Protein AF-A0A948WR20-F1 (afdb_monomer)

Foldseek 3Di:
DVVVVVVVVVVVVVVVVVVVVVVVVVVDDDDDPVLLQVQLLQAPALQNDPCSPPCSPNDDDDPVSSVNSRHHDPVRPPPVVRNVNSVVVDPDDDD

Mean predicted aligned error: 5.93 Å

Organism: NCBI:txid2838597

pLDDT: mean 91.2, std 8.77, range [54.66, 98.19]

Secondary structure (DSSP, 8-state):
-HHHHHHHHHHHHHHHHHHHHHHHHTT--S--HHHHHHHHHHHSTT--SGGGSTTTTTSPPPHHHHHHHHS--GGGTT-HHHHHHHHHT--PPP-

Sequence (95 aa):
MQKIKQPLLLALVILVQLLVLVGWVAQKQGYHVDEIYSHTLANSQYRPFIQNLEGYATRWQTGQELLDALTVNESDAFDFGSVVYNQTQDVHPPL

Structure (mmCIF, N/CA/C/O backbone):
data_AF-A0A948WR20-F1
#
_entry.id   AF-A0A948WR20-F1
#
loop_
_atom_site.group_PDB
_atom_site.id
_atom_site.type_symbol
_atom_site.label_atom_id
_atom_site.label_alt_id
_atom_site.label_comp_id
_atom_site.label_asym_id
_atom_site.label_entity_id
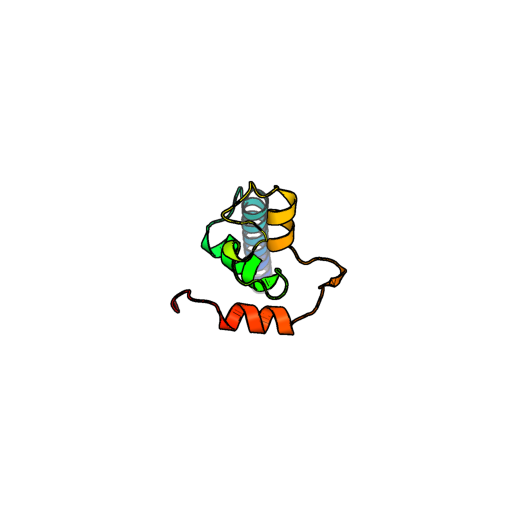_atom_site.label_seq_id
_atom_site.pdbx_PDB_ins_code
_atom_site.Cartn_x
_atom_site.Cartn_y
_atom_site.Cartn_z
_atom_site.occupancy
_atom_site.B_iso_or_equiv
_atom_site.auth_seq_id
_atom_site.auth_comp_id
_atom_site.auth_asym_id
_atom_site.auth_atom_id
_atom_site.pdbx_PDB_model_num
ATOM 1 N N . MET A 1 1 ? -34.269 -0.077 35.356 1.00 54.66 1 MET A N 1
ATOM 2 C CA . MET A 1 1 ? -33.552 1.100 34.799 1.00 54.66 1 MET A CA 1
ATOM 3 C C . MET A 1 1 ? -32.021 0.981 34.751 1.00 54.66 1 MET A C 1
ATOM 5 O O . MET A 1 1 ? -31.433 1.648 33.913 1.00 54.66 1 MET A O 1
ATOM 9 N N . GLN A 1 2 ? -31.346 0.161 35.571 1.00 61.59 2 GLN A N 1
ATOM 10 C CA . GLN A 1 2 ? -29.872 0.037 35.522 1.00 61.59 2 GLN A CA 1
ATOM 11 C C . GLN A 1 2 ? -29.331 -0.720 34.288 1.00 61.59 2 GLN A C 1
ATOM 13 O O . GLN A 1 2 ? -28.291 -0.339 33.762 1.00 61.59 2 GLN A O 1
ATOM 18 N N . LYS A 1 3 ? -30.061 -1.718 33.764 1.00 61.00 3 LYS A N 1
ATOM 19 C CA . LYS A 1 3 ? -29.609 -2.555 32.631 1.00 61.00 3 LYS A CA 1
ATOM 20 C C . LYS A 1 3 ? -29.406 -1.808 31.303 1.00 61.00 3 LYS A C 1
ATOM 22 O O . LYS A 1 3 ? -28.624 -2.268 30.493 1.00 61.00 3 LYS A O 1
ATOM 27 N N . ILE A 1 4 ? -30.076 -0.669 31.076 1.00 66.12 4 ILE A N 1
ATOM 28 C CA . ILE A 1 4 ? -29.939 0.135 29.838 1.00 66.12 4 ILE A CA 1
ATOM 29 C C . ILE A 1 4 ? -28.721 1.073 29.908 1.00 66.12 4 ILE A C 1
ATOM 31 O O . ILE A 1 4 ? -28.134 1.416 28.889 1.00 66.12 4 ILE A O 1
ATOM 35 N N . LYS A 1 5 ? -28.281 1.453 31.114 1.00 75.31 5 LYS A N 1
ATOM 36 C CA . LYS A 1 5 ? -27.133 2.356 31.298 1.00 75.31 5 LYS A CA 1
ATOM 37 C C . LYS A 1 5 ? -25.789 1.660 31.058 1.00 75.31 5 LYS A C 1
ATOM 39 O O . LYS A 1 5 ? -24.853 2.300 30.604 1.00 75.31 5 LYS A O 1
ATOM 44 N N . GLN A 1 6 ? -25.709 0.356 31.327 1.00 84.56 6 GLN A N 1
ATOM 45 C CA . GLN A 1 6 ? -24.513 -0.467 31.109 1.00 84.56 6 GLN A CA 1
ATOM 46 C C . GLN A 1 6 ? -24.104 -0.596 29.626 1.00 84.56 6 GLN A C 1
ATOM 48 O O . GLN A 1 6 ? -22.943 -0.321 29.332 1.00 84.56 6 GLN A O 1
ATOM 53 N N . PRO A 1 7 ? -24.998 -0.940 28.674 1.00 91.75 7 PRO A N 1
ATOM 54 C CA . PRO A 1 7 ? -24.638 -0.994 27.258 1.00 91.75 7 PRO A CA 1
ATOM 55 C C . PRO A 1 7 ? -24.326 0.392 26.686 1.00 91.75 7 PRO A C 1
ATOM 57 O O . PRO A 1 7 ? -23.431 0.507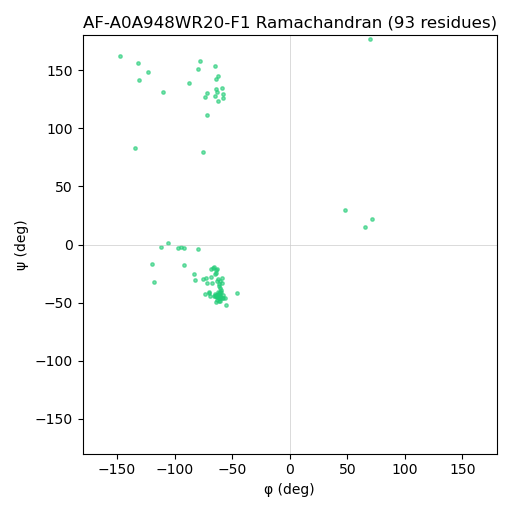 25.860 1.00 91.75 7 PRO A O 1
ATOM 60 N N . LEU A 1 8 ? -24.995 1.453 27.156 1.00 94.12 8 LEU A N 1
ATOM 61 C CA . LEU A 1 8 ? -24.668 2.830 26.764 1.00 94.12 8 LEU A CA 1
ATOM 62 C C . LEU A 1 8 ? -23.274 3.249 27.249 1.00 94.12 8 LEU A C 1
ATOM 64 O O . LEU A 1 8 ? -22.515 3.846 26.492 1.00 94.12 8 LEU A O 1
ATOM 68 N N . LEU A 1 9 ? -22.918 2.906 28.491 1.00 94.69 9 LEU A N 1
ATOM 69 C CA . LEU A 1 9 ? -21.579 3.146 29.027 1.00 94.69 9 LEU A CA 1
ATOM 70 C C . LEU A 1 9 ? -20.519 2.359 28.246 1.00 94.69 9 LEU A C 1
ATOM 72 O O . LEU A 1 9 ? -19.481 2.916 27.905 1.00 94.69 9 LEU A O 1
ATOM 76 N N . LEU A 1 10 ? -20.788 1.092 27.923 1.00 95.81 10 LEU A N 1
ATOM 77 C CA . LEU A 1 10 ? -19.892 0.279 27.103 1.00 95.81 10 LEU A CA 1
ATOM 78 C C . LEU A 1 10 ? -19.712 0.878 25.702 1.00 95.81 10 LEU A C 1
ATOM 80 O O . LEU A 1 10 ? -18.582 1.010 25.243 1.00 95.81 10 LEU A O 1
ATOM 84 N N . ALA A 1 11 ? -20.801 1.288 25.048 1.00 97.06 11 ALA A N 1
ATOM 85 C CA . ALA A 1 11 ? -20.748 1.938 23.741 1.00 97.06 11 ALA A CA 1
ATOM 86 C C . ALA A 1 11 ? -19.922 3.231 23.785 1.00 97.06 11 ALA A C 1
ATOM 88 O O . ALA A 1 11 ? -19.118 3.471 22.888 1.00 97.06 11 ALA A O 1
ATOM 89 N N . LEU A 1 12 ? -20.061 4.028 24.850 1.00 97.12 12 LEU A N 1
ATOM 90 C CA . LEU A 1 12 ? -19.249 5.226 25.056 1.00 97.12 12 LEU A CA 1
ATOM 91 C C . LEU A 1 12 ? -17.760 4.885 25.211 1.00 97.12 12 LEU A C 1
ATOM 93 O O . LEU A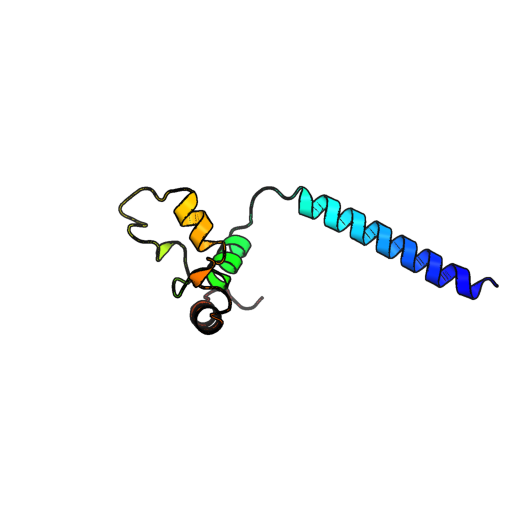 1 12 ? -16.921 5.539 24.600 1.00 97.12 12 LEU A O 1
ATOM 97 N N . VAL A 1 13 ? -17.423 3.858 25.996 1.00 97.56 13 VAL A N 1
ATOM 98 C CA . VAL A 1 13 ? -16.031 3.414 26.178 1.00 97.56 13 VAL A CA 1
ATOM 99 C C . VAL A 1 13 ? -15.431 2.935 24.856 1.00 97.56 13 VAL A C 1
ATOM 101 O O . VAL A 1 13 ? -14.319 3.337 24.520 1.00 97.56 13 VAL A O 1
ATOM 104 N N . ILE A 1 14 ? -16.170 2.137 24.080 1.00 98.19 14 ILE A N 1
ATOM 105 C CA . ILE A 1 14 ? -15.739 1.688 22.747 1.00 98.19 14 ILE A CA 1
ATOM 106 C C . ILE A 1 14 ? -15.539 2.891 21.822 1.00 98.19 14 ILE A C 1
ATOM 108 O O . ILE A 1 14 ? -14.512 2.980 21.157 1.00 98.19 14 ILE A O 1
ATOM 112 N N . LEU A 1 15 ? -16.469 3.850 21.813 1.00 98.12 15 LEU A N 1
ATOM 113 C CA . LEU A 1 15 ? -16.348 5.059 20.999 1.00 98.12 15 LEU A CA 1
ATOM 114 C C . LEU A 1 15 ? -15.080 5.848 21.349 1.00 98.12 15 LEU A C 1
ATOM 116 O O . LEU A 1 15 ? -14.340 6.240 20.452 1.00 98.12 15 LEU A O 1
ATOM 120 N N . VAL A 1 16 ? -14.797 6.043 22.639 1.00 98.19 16 VAL A N 1
ATOM 121 C CA . VAL A 1 16 ? -13.573 6.723 23.089 1.00 98.19 16 VAL A CA 1
ATOM 122 C C . VAL A 1 16 ? -12.324 5.960 22.641 1.00 98.19 16 VAL A C 1
ATOM 124 O O . VAL A 1 16 ? -11.391 6.581 22.139 1.00 98.19 16 VAL A O 1
ATOM 127 N N . GLN A 1 17 ? -12.304 4.629 22.758 1.00 97.88 17 GLN A N 1
ATOM 128 C CA . GLN A 1 17 ? -11.182 3.813 22.278 1.00 97.88 17 GLN A CA 1
ATOM 129 C C . GLN A 1 17 ? -10.972 3.964 20.767 1.00 97.88 17 GLN A C 1
ATOM 131 O O . GLN A 1 17 ? -9.843 4.178 20.333 1.00 97.88 17 GLN A O 1
ATOM 136 N N . LEU A 1 18 ? -12.045 3.927 19.970 1.00 98.12 18 LEU A N 1
ATOM 137 C CA . LEU A 1 18 ? -11.971 4.131 18.521 1.00 98.12 18 LEU A CA 1
ATOM 138 C C . LEU A 1 18 ? -11.425 5.520 18.170 1.00 98.12 18 LEU A C 1
ATOM 140 O O . LEU A 1 18 ? -10.564 5.630 17.302 1.00 98.12 18 LEU A O 1
ATOM 144 N N . LEU A 1 19 ? -11.866 6.571 18.869 1.00 98.00 19 LEU A N 1
ATOM 145 C CA . LEU A 1 19 ? -11.356 7.930 18.660 1.00 98.00 19 LEU A CA 1
ATOM 146 C C . LEU A 1 19 ? -9.860 8.037 18.976 1.00 98.00 19 LEU A C 1
ATOM 148 O O . LEU A 1 19 ? -9.123 8.668 18.221 1.00 98.00 19 LEU A O 1
ATOM 152 N N . VAL A 1 20 ? -9.399 7.396 20.054 1.00 97.31 20 VAL A N 1
ATOM 153 C CA . VAL A 1 20 ? -7.971 7.345 20.401 1.00 97.31 20 VAL A CA 1
ATOM 154 C C . VAL A 1 20 ? -7.176 6.608 19.322 1.00 97.31 20 VAL A C 1
ATOM 156 O O . VAL A 1 20 ? -6.140 7.111 18.891 1.00 97.31 20 VAL A O 1
ATOM 159 N N . LEU A 1 21 ? -7.663 5.458 18.846 1.00 96.81 21 LEU A N 1
ATOM 160 C CA . LEU A 1 21 ? -7.008 4.689 17.781 1.00 96.81 21 LEU A CA 1
ATOM 161 C C . LEU A 1 21 ? -6.897 5.501 16.484 1.00 96.81 21 LEU A C 1
ATOM 163 O O . LEU A 1 21 ? -5.806 5.609 15.929 1.00 96.81 21 LEU A O 1
ATOM 167 N N . VAL A 1 22 ? -7.990 6.127 16.037 1.00 96.56 22 VAL A N 1
ATOM 168 C CA . VAL A 1 22 ? -7.992 6.991 14.843 1.00 96.56 22 VAL A CA 1
ATOM 169 C C . VAL A 1 22 ? -7.046 8.178 15.026 1.00 96.56 22 VAL A C 1
ATOM 171 O O . VAL A 1 22 ? -6.292 8.499 14.111 1.00 96.56 22 VAL A O 1
ATOM 174 N N . GLY A 1 23 ? -7.033 8.797 16.210 1.00 96.56 23 GLY A N 1
ATOM 175 C CA . GLY A 1 23 ? -6.132 9.906 16.524 1.00 96.56 23 GLY A CA 1
ATOM 176 C C . GLY A 1 23 ? -4.652 9.529 16.428 1.00 96.56 23 GLY A C 1
ATOM 177 O O . GLY A 1 23 ? -3.852 10.329 15.946 1.00 96.56 23 GLY A O 1
ATOM 178 N N . TRP A 1 24 ? -4.281 8.314 16.838 1.00 94.88 24 TRP A N 1
ATOM 179 C CA . TRP A 1 24 ? -2.913 7.808 16.688 1.00 94.88 24 TRP A CA 1
ATOM 180 C C . TRP A 1 24 ? -2.578 7.432 15.245 1.00 94.88 24 TRP A C 1
ATOM 182 O O . TRP A 1 24 ? -1.509 7.797 14.762 1.00 94.88 24 TRP A O 1
ATOM 192 N N . VAL A 1 25 ? -3.492 6.763 14.536 1.00 91.44 25 VAL A N 1
ATOM 193 C CA . VAL A 1 25 ? -3.297 6.405 13.120 1.00 91.44 25 VAL A CA 1
ATOM 194 C C . VAL A 1 25 ? -3.125 7.655 12.255 1.00 91.44 25 VAL A C 1
ATOM 196 O O . VAL A 1 25 ? -2.231 7.689 11.415 1.00 91.44 25 VAL A O 1
ATOM 199 N N . ALA A 1 26 ? -3.899 8.715 12.501 1.00 93.06 26 ALA A N 1
ATOM 200 C CA . ALA A 1 26 ? -3.782 9.983 11.777 1.00 93.06 26 ALA A CA 1
ATOM 201 C C . ALA A 1 26 ? -2.434 10.698 11.999 1.00 93.06 26 ALA A C 1
ATOM 203 O O . ALA A 1 26 ? -2.034 11.527 11.187 1.00 93.06 26 ALA A O 1
ATOM 204 N N . GLN A 1 27 ? -1.733 10.384 13.091 1.00 94.38 27 GLN A N 1
ATOM 205 C CA . GLN A 1 27 ? -0.406 10.920 13.395 1.00 94.38 27 GLN A CA 1
ATOM 206 C C . GLN A 1 27 ? 0.730 9.999 12.928 1.00 94.38 27 GLN A C 1
ATOM 208 O O . GLN A 1 27 ? 1.896 10.369 13.085 1.00 94.38 27 GLN A O 1
ATOM 213 N N . LYS A 1 28 ? 0.425 8.822 12.358 1.00 90.25 28 LYS A N 1
ATOM 214 C CA . LYS A 1 28 ? 1.434 7.864 11.890 1.00 90.25 28 LYS A CA 1
ATOM 215 C C . LYS A 1 28 ? 2.342 8.526 10.855 1.00 90.25 28 LYS A C 1
ATOM 217 O O . LYS A 1 28 ? 1.878 9.068 9.856 1.00 90.25 28 LYS A O 1
ATOM 222 N N . GLN A 1 29 ? 3.646 8.464 11.109 1.00 90.44 29 GLN A N 1
ATOM 223 C CA . GLN A 1 29 ? 4.678 8.957 10.204 1.00 90.44 29 GLN A CA 1
ATOM 224 C C . GLN A 1 29 ? 5.443 7.777 9.621 1.00 90.44 29 GLN A C 1
ATOM 226 O O . GLN A 1 29 ? 5.897 6.899 10.355 1.00 90.44 29 GLN A O 1
ATOM 231 N N . GLY A 1 30 ? 5.603 7.787 8.300 1.00 88.44 30 GLY A N 1
ATOM 232 C CA . GLY A 1 30 ? 6.281 6.723 7.573 1.00 88.44 30 GLY A CA 1
ATOM 233 C C . GLY A 1 30 ? 5.513 5.399 7.543 1.00 88.44 30 GLY A C 1
ATOM 234 O O . GLY A 1 30 ? 4.431 5.229 8.117 1.00 88.44 30 GLY A O 1
ATOM 235 N N . TYR A 1 31 ? 6.105 4.448 6.832 1.00 89.00 31 TYR A N 1
ATOM 236 C CA . TYR A 1 31 ? 5.582 3.103 6.654 1.00 89.00 31 TYR A CA 1
ATOM 237 C C . TYR A 1 31 ? 6.684 2.093 6.932 1.00 89.00 31 TYR A C 1
ATOM 239 O O . TYR A 1 31 ? 7.850 2.313 6.592 1.00 89.00 31 TYR A O 1
ATOM 247 N N . HIS A 1 32 ? 6.307 0.997 7.577 1.00 90.81 32 HIS A N 1
ATOM 248 C CA . HIS A 1 32 ? 7.139 -0.184 7.654 1.00 90.81 32 HIS A CA 1
ATOM 249 C C . HIS A 1 32 ? 7.314 -0.779 6.254 1.00 90.81 32 HIS A C 1
ATOM 251 O O . HIS A 1 32 ? 6.466 -0.601 5.379 1.00 90.81 32 HIS A O 1
ATOM 257 N N . VAL A 1 33 ? 8.414 -1.494 6.037 1.00 89.50 33 VAL A N 1
ATOM 258 C CA . VAL A 1 33 ? 8.741 -2.041 4.716 1.00 89.50 33 VAL A CA 1
ATOM 259 C C . VAL A 1 33 ? 7.652 -2.996 4.206 1.00 89.50 33 VAL A C 1
ATOM 261 O O . VAL A 1 33 ? 7.249 -2.889 3.052 1.00 89.50 33 VAL A O 1
ATOM 264 N N . ASP A 1 34 ? 7.075 -3.820 5.080 1.00 89.44 34 ASP A N 1
ATOM 265 C CA . ASP A 1 34 ? 5.987 -4.734 4.704 1.00 89.44 34 ASP A CA 1
ATOM 266 C C . ASP A 1 34 ? 4.683 -3.992 4.354 1.00 89.44 34 ASP A C 1
ATOM 268 O O . ASP A 1 34 ? 3.900 -4.454 3.523 1.00 89.44 34 ASP A O 1
ATOM 272 N N . GLU A 1 35 ? 4.451 -2.801 4.924 1.00 91.56 35 GLU A N 1
ATOM 273 C CA . GLU A 1 35 ? 3.318 -1.951 4.530 1.00 91.56 35 GLU A CA 1
ATOM 274 C C . GLU A 1 35 ? 3.540 -1.388 3.120 1.00 91.56 35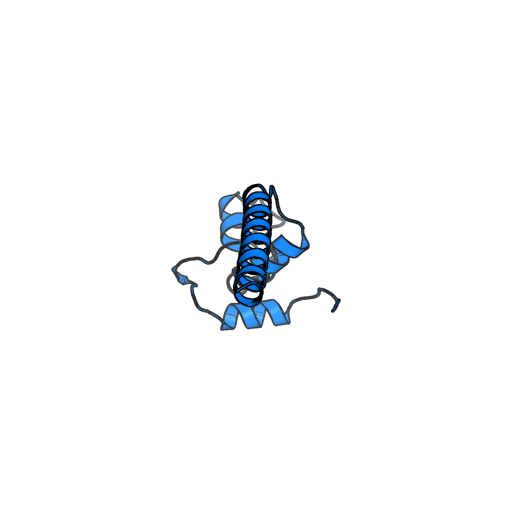 GLU A C 1
ATOM 276 O O . GLU A 1 35 ? 2.623 -1.389 2.302 1.00 91.56 35 GLU A O 1
ATOM 281 N N . ILE A 1 36 ? 4.765 -0.955 2.808 1.00 92.38 36 ILE A N 1
ATOM 282 C CA . ILE A 1 36 ? 5.145 -0.479 1.469 1.00 92.38 36 ILE A CA 1
ATOM 283 C C . ILE A 1 36 ? 4.950 -1.597 0.435 1.00 92.38 36 ILE A C 1
ATOM 285 O O . ILE A 1 36 ? 4.384 -1.350 -0.634 1.00 92.38 36 ILE A O 1
ATOM 289 N N . TYR A 1 37 ? 5.359 -2.829 0.753 1.00 92.06 37 TYR A N 1
ATOM 290 C CA . TYR A 1 37 ? 5.110 -3.977 -0.120 1.00 92.06 37 TYR A CA 1
ATOM 291 C C . TYR A 1 37 ? 3.619 -4.264 -0.278 1.00 92.06 37 TYR A C 1
ATOM 293 O O . TYR A 1 37 ? 3.160 -4.424 -1.405 1.00 92.06 37 TYR A O 1
ATOM 301 N N . SER A 1 38 ? 2.849 -4.232 0.811 1.00 93.25 38 SER A N 1
ATOM 302 C CA . SER A 1 38 ? 1.392 -4.413 0.760 1.00 93.25 38 SER A CA 1
ATOM 303 C C . SER A 1 38 ? 0.719 -3.380 -0.152 1.00 93.25 38 SER A C 1
ATOM 305 O O . SER A 1 38 ? -0.126 -3.735 -0.972 1.00 93.25 38 SER A O 1
ATOM 307 N N . HIS A 1 39 ? 1.124 -2.109 -0.061 1.00 94.12 39 HIS A N 1
ATOM 308 C CA . HIS A 1 39 ? 0.630 -1.043 -0.935 1.00 94.12 39 HIS A CA 1
ATOM 309 C C . HIS A 1 39 ? 1.032 -1.254 -2.397 1.00 94.12 39 HIS A C 1
ATOM 311 O O . HIS A 1 39 ? 0.190 -1.114 -3.280 1.00 94.12 39 HIS A O 1
ATOM 317 N N . THR A 1 40 ? 2.284 -1.634 -2.653 1.00 94.38 40 THR A N 1
ATOM 318 C CA . THR A 1 40 ? 2.770 -1.881 -4.018 1.00 94.38 40 THR A CA 1
ATOM 319 C C . THR A 1 40 ? 2.016 -3.045 -4.660 1.00 94.38 40 THR A C 1
ATOM 321 O O . THR A 1 40 ? 1.480 -2.901 -5.756 1.00 94.38 40 THR A O 1
ATOM 324 N N . LEU A 1 41 ? 1.881 -4.167 -3.947 1.00 95.00 41 LEU A N 1
ATOM 325 C CA . LEU A 1 41 ? 1.148 -5.345 -4.415 1.00 95.00 41 LEU A CA 1
ATOM 326 C C . LEU A 1 41 ? -0.335 -5.036 -4.678 1.00 95.00 41 LEU A C 1
ATOM 328 O O . LEU A 1 41 ? -0.919 -5.590 -5.609 1.00 95.00 41 LEU A O 1
ATOM 332 N N . ALA A 1 42 ? -0.942 -4.146 -3.889 1.00 94.38 42 ALA A N 1
ATOM 333 C CA . ALA A 1 42 ? -2.352 -3.784 -4.020 1.00 94.38 42 ALA A CA 1
ATOM 334 C C . ALA A 1 42 ? -2.645 -2.734 -5.105 1.00 94.38 42 ALA A C 1
ATOM 336 O O . ALA A 1 42 ? -3.742 -2.747 -5.655 1.00 94.38 42 ALA A O 1
ATOM 337 N N . ASN A 1 43 ? -1.715 -1.821 -5.395 1.00 94.81 43 ASN A N 1
ATOM 338 C CA . ASN A 1 43 ? -2.015 -0.628 -6.196 1.00 94.81 43 ASN A CA 1
ATOM 339 C C . ASN A 1 43 ? -1.235 -0.540 -7.516 1.00 94.81 43 ASN A C 1
ATOM 341 O O . ASN A 1 43 ? -1.759 -0.029 -8.506 1.00 94.81 43 ASN A O 1
ATOM 345 N N . SER A 1 44 ? -0.006 -1.055 -7.552 1.00 94.25 44 SER A N 1
ATOM 346 C CA . SER A 1 44 ? 0.885 -0.937 -8.708 1.00 94.25 44 SER A CA 1
ATOM 347 C C . SER A 1 44 ? 0.436 -1.846 -9.856 1.00 94.25 44 SER A C 1
ATOM 349 O O . SER A 1 44 ? 0.262 -3.051 -9.678 1.00 94.25 44 SER A O 1
ATOM 351 N N . GLN A 1 45 ? 0.264 -1.307 -11.064 1.00 95.00 45 GLN A N 1
ATOM 352 C CA . GLN A 1 45 ? -0.248 -2.089 -12.194 1.00 95.00 45 GLN A CA 1
ATOM 353 C C . GLN A 1 45 ? 0.753 -3.104 -12.737 1.00 95.00 45 GLN A C 1
ATOM 355 O O . GLN A 1 45 ? 1.748 -2.721 -13.356 1.00 95.00 45 GLN A O 1
ATOM 360 N N . TYR A 1 46 ? 0.464 -4.396 -12.537 1.00 95.12 46 TYR A N 1
ATOM 361 C CA . TYR A 1 46 ? 1.277 -5.534 -12.993 1.00 95.12 46 TYR A CA 1
ATOM 362 C C . TYR A 1 46 ? 2.775 -5.401 -12.662 1.00 95.12 46 TYR A C 1
ATOM 364 O O . TYR A 1 46 ? 3.649 -5.893 -13.382 1.00 95.12 46 TYR A O 1
ATOM 372 N N . ARG A 1 47 ? 3.083 -4.711 -11.563 1.00 94.81 47 ARG A N 1
ATOM 373 C CA . ARG A 1 47 ? 4.435 -4.396 -11.091 1.00 94.81 47 ARG A CA 1
ATOM 374 C C . ARG A 1 47 ? 4.480 -4.677 -9.585 1.00 94.81 47 ARG A C 1
ATOM 376 O O . ARG A 1 47 ? 4.295 -3.746 -8.801 1.00 94.81 47 ARG A O 1
ATOM 383 N N . PRO A 1 48 ? 4.699 -5.941 -9.182 1.00 93.25 48 PRO A N 1
ATOM 384 C CA . PRO A 1 48 ? 4.544 -6.379 -7.794 1.00 93.25 48 PRO A CA 1
ATOM 385 C C . PRO A 1 48 ? 5.539 -5.734 -6.823 1.00 93.25 48 PRO A C 1
ATOM 387 O O . PRO A 1 48 ? 5.240 -5.619 -5.637 1.00 93.25 48 PRO A O 1
ATOM 390 N N . PHE A 1 49 ? 6.704 -5.290 -7.304 1.00 92.38 49 PHE A N 1
ATOM 391 C CA . PHE A 1 49 ? 7.744 -4.718 -6.457 1.00 92.38 49 PHE A CA 1
ATOM 392 C C . PHE A 1 49 ? 8.293 -3.396 -7.002 1.00 92.38 49 PHE A C 1
ATOM 394 O O . PHE A 1 49 ? 8.299 -3.150 -8.209 1.00 92.38 49 PHE A O 1
ATOM 401 N N . ILE A 1 50 ? 8.851 -2.562 -6.118 1.00 90.50 50 ILE A N 1
ATOM 402 C CA . ILE A 1 50 ? 9.492 -1.282 -6.484 1.00 90.50 50 ILE A CA 1
ATOM 403 C C . ILE A 1 50 ? 10.659 -1.50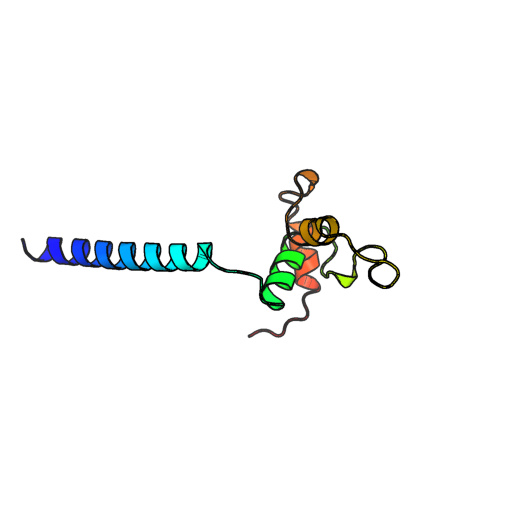9 -7.463 1.00 90.50 50 ILE A C 1
ATOM 405 O O . ILE A 1 50 ? 10.940 -0.672 -8.318 1.00 90.50 50 ILE A O 1
ATOM 409 N N . GLN A 1 51 ? 11.306 -2.673 -7.405 1.00 91.12 51 G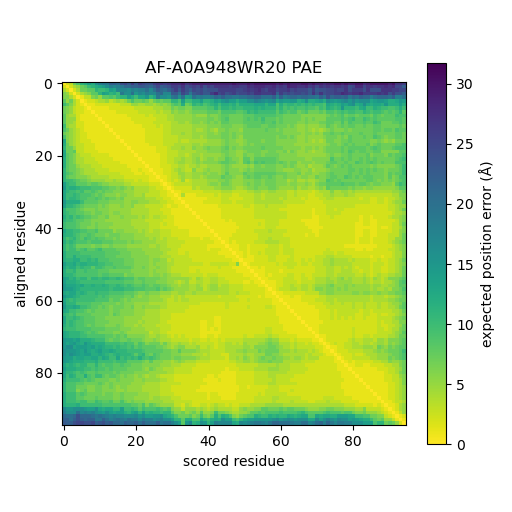LN A N 1
ATOM 410 C CA . GLN A 1 51 ? 12.365 -3.083 -8.329 1.00 91.12 51 GLN A CA 1
ATOM 411 C C . GLN A 1 51 ? 11.874 -3.222 -9.780 1.00 91.12 51 GLN A C 1
ATOM 413 O O . GLN A 1 51 ? 12.688 -3.176 -10.700 1.00 91.12 51 GLN A O 1
ATOM 418 N N . ASN A 1 52 ? 10.563 -3.389 -9.999 1.00 93.69 52 ASN A N 1
ATOM 419 C CA . ASN A 1 52 ? 9.965 -3.420 -11.334 1.00 93.69 52 ASN A CA 1
ATOM 420 C C . ASN A 1 52 ? 9.773 -2.016 -11.935 1.00 93.69 52 ASN A C 1
ATOM 422 O O . ASN A 1 52 ? 9.334 -1.916 -13.082 1.00 93.69 52 ASN A O 1
ATOM 426 N N . LEU A 1 53 ? 10.080 -0.939 -11.197 1.00 92.88 53 LEU A N 1
ATOM 427 C CA . LEU A 1 53 ? 10.069 0.415 -11.746 1.00 92.88 53 LEU A CA 1
ATOM 428 C C . LEU A 1 53 ? 11.130 0.578 -12.836 1.00 92.88 53 LEU A C 1
ATOM 430 O O . LEU A 1 53 ? 12.253 0.071 -12.754 1.00 92.88 53 LEU A O 1
ATOM 434 N N . GLU A 1 54 ? 10.773 1.339 -13.865 1.00 93.00 54 GLU A N 1
ATOM 435 C CA . GLU A 1 54 ? 11.654 1.578 -14.996 1.00 93.00 54 GLU A CA 1
ATOM 436 C C . GLU A 1 54 ? 12.934 2.299 -14.555 1.00 93.00 54 GLU A C 1
ATOM 438 O O . GLU A 1 54 ? 12.907 3.386 -13.973 1.00 93.00 54 GLU A O 1
ATOM 443 N N . GLY A 1 55 ? 14.083 1.695 -14.854 1.00 93.88 55 GLY A N 1
ATOM 444 C CA . GLY A 1 55 ? 15.386 2.253 -14.504 1.00 93.88 55 GLY A CA 1
ATOM 445 C C . GLY A 1 55 ? 15.721 2.203 -13.011 1.00 93.88 55 GLY A C 1
ATOM 446 O O . GLY A 1 55 ? 16.581 2.964 -12.572 1.00 93.88 55 GLY A O 1
ATOM 447 N N . TYR A 1 56 ? 15.087 1.317 -12.229 1.00 91.81 56 TYR A N 1
ATOM 448 C CA . TYR A 1 56 ? 15.330 1.158 -10.785 1.00 91.81 56 TYR A CA 1
ATOM 449 C C . TYR A 1 56 ? 16.823 1.120 -10.405 1.00 91.81 56 TYR A C 1
ATOM 451 O O . TYR A 1 56 ? 17.236 1.762 -9.445 1.00 91.81 56 TYR A O 1
ATOM 459 N N . ALA A 1 57 ? 17.645 0.411 -11.185 1.00 93.81 57 ALA A N 1
ATOM 460 C CA . ALA A 1 57 ? 19.082 0.266 -10.933 1.00 93.81 57 ALA A CA 1
ATOM 461 C C . ALA A 1 57 ? 19.971 1.242 -11.730 1.00 93.81 57 ALA A C 1
ATOM 463 O O . ALA A 1 57 ? 21.192 1.212 -11.584 1.00 93.81 57 ALA A O 1
ATOM 464 N N . THR A 1 58 ? 19.395 2.068 -12.607 1.00 96.81 58 THR A N 1
ATOM 465 C CA . THR A 1 58 ? 20.156 2.879 -13.577 1.00 96.81 58 THR A CA 1
ATOM 466 C C . THR A 1 58 ? 19.952 4.379 -13.418 1.00 96.81 58 THR A C 1
ATOM 468 O O . THR A 1 58 ? 20.763 5.154 -13.926 1.00 96.81 58 THR A O 1
ATOM 471 N N . ARG A 1 59 ? 18.907 4.811 -12.704 1.00 96.06 59 ARG A N 1
ATOM 472 C CA . ARG A 1 59 ? 18.642 6.223 -12.421 1.00 96.06 59 ARG A CA 1
ATOM 473 C C . ARG A 1 59 ? 17.983 6.415 -11.063 1.00 96.06 59 ARG A C 1
ATOM 475 O O . ARG A 1 59 ? 17.384 5.503 -10.500 1.00 96.06 59 ARG A O 1
ATOM 482 N N . TRP A 1 60 ? 18.042 7.652 -10.585 1.00 95.50 60 TRP A N 1
ATOM 483 C CA . TRP A 1 60 ? 17.219 8.083 -9.466 1.00 95.50 60 TRP A CA 1
ATOM 484 C C . TRP A 1 60 ? 15.735 8.028 -9.838 1.00 95.50 60 TRP A C 1
ATOM 486 O O . TRP A 1 60 ? 15.331 8.487 -10.910 1.00 95.50 60 TRP A O 1
ATOM 496 N N . GLN A 1 61 ? 14.947 7.464 -8.926 1.00 95.06 61 GLN A N 1
ATOM 497 C CA . GLN A 1 61 ? 13.492 7.480 -8.987 1.00 95.06 61 GLN A CA 1
ATOM 498 C C . GLN A 1 61 ? 12.979 8.755 -8.323 1.00 95.06 61 GLN A C 1
ATOM 500 O O . GLN A 1 61 ? 13.502 9.198 -7.295 1.00 95.06 61 GLN A O 1
ATOM 505 N N . THR A 1 62 ? 11.974 9.364 -8.931 1.00 95.75 62 THR A N 1
ATOM 506 C CA . THR A 1 62 ? 11.311 10.547 -8.392 1.00 95.75 62 THR A CA 1
ATOM 507 C C . THR A 1 62 ? 10.340 10.155 -7.278 1.00 95.75 62 THR A C 1
ATOM 509 O O . THR A 1 62 ? 9.862 9.024 -7.208 1.00 95.75 62 THR A O 1
ATOM 512 N N . GLY A 1 63 ? 10.010 11.112 -6.406 1.00 93.75 63 GLY A N 1
ATOM 513 C CA . GLY A 1 63 ? 9.004 10.886 -5.365 1.00 93.75 63 GLY A CA 1
ATOM 514 C C . GLY A 1 63 ? 7.625 10.535 -5.933 1.00 93.75 63 GLY A C 1
ATOM 515 O O . GLY A 1 63 ? 6.912 9.749 -5.322 1.00 93.75 63 GLY A O 1
ATOM 516 N N . GLN A 1 64 ? 7.282 11.064 -7.113 1.00 94.31 64 GLN A N 1
ATOM 517 C CA . GLN A 1 64 ? 6.019 10.756 -7.782 1.00 94.31 64 GLN A CA 1
ATOM 518 C C . GLN A 1 64 ? 5.989 9.312 -8.288 1.00 94.31 64 GLN A C 1
ATOM 520 O O . GLN A 1 64 ? 5.023 8.619 -8.028 1.00 94.31 64 GLN A O 1
ATOM 525 N N . GLU A 1 65 ? 7.067 8.817 -8.904 1.00 93.56 65 GLU A N 1
ATOM 526 C CA . GLU A 1 65 ? 7.133 7.422 -9.379 1.00 93.56 65 GLU A CA 1
ATOM 527 C C . GLU A 1 65 ? 6.999 6.408 -8.239 1.00 93.56 65 GLU A C 1
ATOM 529 O O . GLU A 1 65 ? 6.389 5.352 -8.400 1.00 93.56 65 GLU A O 1
ATOM 534 N N . LEU A 1 66 ? 7.555 6.734 -7.069 1.00 93.50 66 LEU A N 1
ATOM 535 C CA . LEU A 1 66 ? 7.364 5.92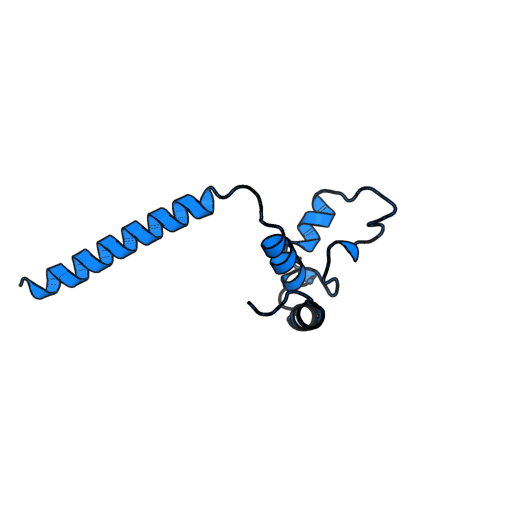5 -5.869 1.00 93.50 66 LEU A CA 1
ATOM 536 C C . LEU A 1 66 ? 5.929 6.032 -5.344 1.00 93.50 66 LEU A C 1
ATOM 538 O O . LEU A 1 66 ? 5.362 5.023 -4.942 1.00 93.50 66 LEU A O 1
ATOM 542 N N . LEU A 1 67 ? 5.334 7.228 -5.352 1.00 93.25 67 LEU A N 1
ATOM 543 C CA . LEU A 1 67 ? 3.952 7.424 -4.917 1.00 93.25 67 LEU A CA 1
ATOM 544 C C . LEU A 1 67 ? 2.964 6.682 -5.827 1.00 93.25 67 LEU A C 1
ATOM 546 O O . LEU A 1 67 ? 2.097 5.986 -5.312 1.00 93.25 67 LEU A O 1
ATOM 550 N N . ASP A 1 68 ? 3.158 6.739 -7.144 1.00 93.56 68 ASP A N 1
ATOM 551 C CA . ASP A 1 68 ? 2.339 6.048 -8.147 1.00 93.56 68 ASP A CA 1
ATOM 552 C C . ASP A 1 68 ? 2.403 4.521 -7.988 1.00 93.56 68 ASP A C 1
ATOM 554 O O . ASP A 1 68 ? 1.442 3.822 -8.291 1.00 93.56 68 ASP A O 1
ATOM 558 N N . ALA A 1 69 ? 3.518 3.980 -7.485 1.00 93.62 69 ALA A N 1
ATOM 559 C CA . ALA A 1 69 ? 3.603 2.563 -7.134 1.00 93.62 69 ALA A CA 1
ATOM 560 C C . ALA A 1 69 ? 2.800 2.226 -5.863 1.00 93.62 69 ALA A C 1
ATOM 562 O O . ALA A 1 69 ? 2.325 1.102 -5.710 1.00 93.62 69 ALA A O 1
ATOM 563 N N . LEU A 1 70 ? 2.650 3.182 -4.940 1.00 94.06 70 LEU A N 1
ATOM 564 C CA . LEU A 1 70 ? 1.966 2.994 -3.657 1.00 94.06 70 LEU A CA 1
ATOM 565 C C . LEU A 1 70 ? 0.474 3.330 -3.694 1.00 94.06 70 LEU A C 1
ATOM 567 O O . LEU A 1 70 ? -0.251 2.909 -2.789 1.00 94.06 70 LEU A O 1
ATOM 571 N N . THR A 1 71 ? 0.006 4.075 -4.692 1.00 94.00 71 THR A N 1
ATOM 572 C CA . THR A 1 71 ? -1.382 4.542 -4.812 1.00 94.00 71 THR A CA 1
ATOM 573 C C . THR A 1 71 ? -2.013 4.091 -6.117 1.00 94.00 71 THR A C 1
ATOM 575 O O . THR A 1 71 ? -1.335 3.966 -7.126 1.00 94.00 71 THR A O 1
ATOM 578 N N . VAL A 1 72 ? -3.325 3.857 -6.112 1.00 91.94 72 VAL A N 1
ATOM 579 C CA . VAL A 1 72 ? -4.049 3.509 -7.339 1.00 91.94 72 VAL A CA 1
ATOM 580 C C . VAL A 1 72 ? -4.173 4.738 -8.242 1.00 91.94 72 VAL A C 1
ATOM 582 O O . VAL A 1 72 ? -4.598 5.801 -7.785 1.00 91.94 72 VAL A O 1
ATOM 585 N N . ASN A 1 73 ? -3.827 4.596 -9.522 1.00 90.00 73 ASN A N 1
ATOM 586 C CA . ASN A 1 73 ? -4.101 5.632 -10.516 1.00 90.00 73 ASN A CA 1
ATOM 587 C C . ASN A 1 73 ? -5.558 5.552 -10.974 1.00 90.00 73 ASN A C 1
ATOM 589 O O . ASN A 1 73 ? -6.149 4.475 -11.034 1.00 90.00 73 ASN A O 1
ATOM 593 N N . GLU A 1 74 ? -6.138 6.685 -11.367 1.00 89.38 74 GLU A N 1
ATOM 594 C CA . GLU A 1 74 ? -7.537 6.734 -11.812 1.00 89.38 74 GLU A CA 1
ATOM 595 C C . GLU A 1 74 ? -7.822 5.825 -13.020 1.00 89.38 74 GLU A C 1
ATOM 597 O O . GLU A 1 74 ? -8.905 5.249 -13.107 1.00 89.38 74 GLU A O 1
ATOM 602 N N . SER A 1 75 ? -6.851 5.655 -13.926 1.00 90.94 75 SER A N 1
ATOM 603 C CA . SER A 1 75 ? -6.955 4.765 -15.094 1.00 90.94 75 SER A CA 1
ATOM 604 C C . SER A 1 75 ? -6.995 3.280 -14.74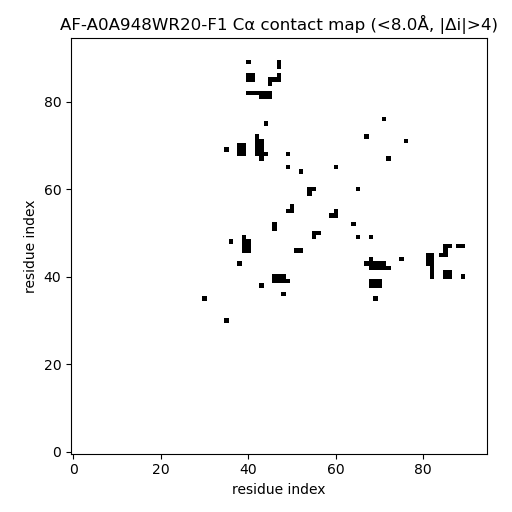2 1.00 90.94 75 SER A C 1
ATOM 606 O O . SER A 1 75 ? -7.450 2.470 -15.546 1.00 90.94 75 SER A O 1
ATOM 608 N N . ASP A 1 76 ? -6.518 2.947 -13.548 1.00 89.38 76 ASP A N 1
ATOM 609 C CA . ASP A 1 76 ? -6.176 1.596 -13.112 1.00 89.38 76 ASP A CA 1
ATOM 610 C C . ASP A 1 76 ? -7.141 1.097 -12.023 1.00 89.38 76 ASP A C 1
ATOM 612 O O . ASP A 1 76 ? -7.045 -0.029 -11.521 1.00 89.38 76 ASP A O 1
ATOM 616 N N . ALA A 1 77 ? -8.078 1.961 -11.623 1.00 90.06 77 ALA A N 1
ATOM 617 C CA . ALA A 1 77 ? -9.033 1.691 -10.572 1.00 90.06 77 ALA A CA 1
ATOM 618 C C . ALA A 1 77 ? -9.878 0.455 -10.903 1.00 90.06 77 ALA A C 1
ATOM 620 O O . ALA A 1 77 ? -10.416 0.310 -11.999 1.00 90.06 77 ALA A O 1
ATOM 621 N N . PHE A 1 78 ? -10.042 -0.411 -9.902 1.00 92.88 78 PHE A N 1
ATOM 622 C CA . PHE A 1 78 ? -10.816 -1.650 -9.995 1.00 92.88 78 PHE A CA 1
ATOM 623 C C . PHE A 1 78 ? -10.258 -2.713 -10.963 1.00 92.88 78 PHE A C 1
ATOM 625 O O . PHE A 1 78 ? -10.959 -3.693 -11.228 1.00 92.88 78 PHE A O 1
ATOM 632 N N . ASP A 1 79 ? -9.001 -2.612 -11.421 1.00 94.69 79 ASP A N 1
ATOM 633 C CA . ASP A 1 79 ? -8.313 -3.763 -12.028 1.00 94.69 79 ASP A CA 1
ATOM 634 C C . ASP A 1 79 ? -7.864 -4.757 -10.944 1.00 94.69 79 ASP A C 1
ATOM 636 O O . ASP A 1 79 ? -6.706 -4.825 -10.525 1.00 94.69 79 ASP A O 1
ATOM 640 N N . PHE A 1 80 ? -8.813 -5.570 -10.485 1.00 94.56 80 PHE A N 1
ATOM 641 C CA . PHE A 1 80 ? -8.541 -6.651 -9.540 1.00 94.56 80 PHE A CA 1
ATOM 642 C C . PHE A 1 80 ? -7.650 -7.753 -10.133 1.00 94.56 80 PHE A C 1
ATOM 644 O O . PHE A 1 80 ? -7.050 -8.513 -9.373 1.00 94.56 80 PHE A O 1
ATOM 651 N N . GLY A 1 81 ? -7.545 -7.853 -11.465 1.00 97.06 81 GLY A N 1
ATOM 652 C CA . GLY A 1 81 ? -6.672 -8.818 -12.134 1.00 97.06 81 GLY A CA 1
ATOM 653 C C . GLY A 1 81 ? -5.203 -8.520 -11.856 1.00 97.06 81 GLY A C 1
ATOM 654 O O . GLY A 1 81 ? -4.460 -9.426 -11.473 1.00 97.06 81 GLY A O 1
ATOM 655 N N . SER A 1 82 ? -4.826 -7.244 -11.941 1.00 95.81 82 SER A N 1
ATOM 656 C CA . SER A 1 82 ? -3.504 -6.751 -11.537 1.00 95.81 82 SER A CA 1
ATOM 657 C C . SER A 1 82 ? -3.190 -7.095 -10.076 1.00 95.81 82 SER A C 1
ATOM 659 O O . SER A 1 82 ? -2.128 -7.641 -9.778 1.00 95.81 82 SER A O 1
ATOM 661 N N . VAL A 1 83 ? -4.146 -6.871 -9.165 1.00 95.00 83 VAL A N 1
ATOM 662 C CA . VAL A 1 83 ? -3.972 -7.176 -7.733 1.00 95.00 83 VAL A CA 1
ATOM 663 C C . VAL A 1 83 ? -3.738 -8.666 -7.509 1.00 95.00 83 VAL A C 1
ATOM 665 O O . VAL A 1 83 ? -2.791 -9.047 -6.825 1.00 95.00 83 VAL A O 1
ATOM 668 N N . VAL A 1 84 ? -4.573 -9.524 -8.101 1.00 96.19 84 VAL A N 1
ATOM 669 C CA . VAL A 1 84 ? -4.414 -10.981 -7.985 1.00 96.19 84 VAL A CA 1
ATOM 670 C C . VAL A 1 84 ? -3.067 -11.412 -8.553 1.00 96.19 84 VAL A C 1
ATOM 672 O O . VAL A 1 84 ? -2.356 -12.171 -7.898 1.00 96.19 84 VAL A O 1
ATOM 675 N N . TYR A 1 85 ? -2.691 -10.904 -9.730 1.00 97.06 85 TYR A N 1
ATOM 676 C CA . TYR A 1 85 ? -1.393 -11.179 -10.338 1.00 97.06 85 TYR A CA 1
ATOM 677 C C . TYR A 1 85 ? -0.247 -10.810 -9.393 1.00 97.06 85 TYR A C 1
ATOM 679 O O . TYR A 1 85 ? 0.582 -11.668 -9.095 1.00 97.06 85 TYR A O 1
ATOM 687 N N . ASN A 1 86 ? -0.235 -9.586 -8.865 1.00 95.94 86 ASN A N 1
ATOM 688 C CA . ASN A 1 86 ? 0.803 -9.132 -7.949 1.00 95.94 86 ASN A CA 1
ATOM 689 C C . ASN A 1 86 ? 0.888 -10.030 -6.709 1.00 95.94 86 ASN A C 1
ATOM 691 O O . ASN A 1 86 ? 1.974 -10.475 -6.354 1.00 95.94 86 ASN A O 1
ATOM 695 N N . GLN A 1 87 ? -0.253 -10.365 -6.103 1.00 94.50 87 GLN A N 1
ATOM 696 C CA . GLN A 1 87 ? -0.318 -11.235 -4.925 1.00 94.50 87 GLN A CA 1
ATOM 697 C C . GLN A 1 87 ? 0.190 -12.658 -5.205 1.00 94.50 87 GLN A C 1
ATOM 699 O O . GLN A 1 87 ? 0.784 -13.278 -4.331 1.00 94.50 87 GLN A O 1
ATOM 704 N N . THR A 1 88 ? 0.037 -13.184 -6.429 1.00 94.50 88 THR A N 1
ATOM 705 C CA . THR A 1 88 ? 0.651 -14.482 -6.786 1.00 94.50 88 THR A CA 1
ATOM 706 C C . THR A 1 88 ? 2.178 -14.449 -6.817 1.00 94.50 88 THR A C 1
ATOM 708 O O . THR A 1 88 ? 2.808 -15.504 -6.768 1.00 94.50 88 THR A O 1
ATOM 711 N N . GLN A 1 89 ? 2.768 -13.258 -6.942 1.00 94.31 89 GLN A N 1
ATOM 712 C CA . GLN A 1 89 ? 4.213 -13.053 -6.907 1.00 94.31 89 GLN A CA 1
ATOM 713 C C . GLN A 1 89 ? 4.713 -12.751 -5.496 1.00 94.31 89 GLN A C 1
ATOM 715 O O . GLN A 1 89 ? 5.918 -12.596 -5.312 1.00 94.31 89 GLN A O 1
ATOM 720 N N . ASP A 1 90 ? 3.816 -12.654 -4.512 1.00 91.81 90 ASP A N 1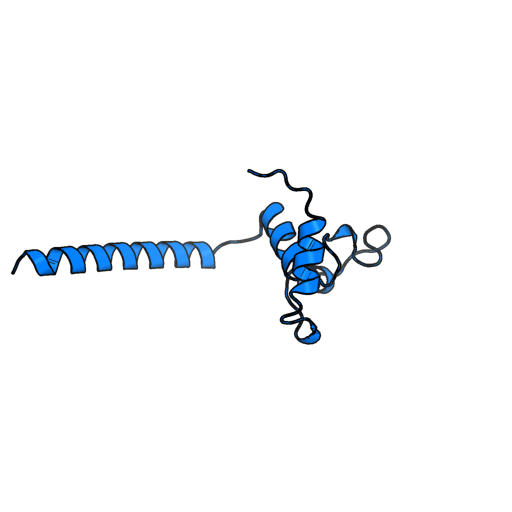
ATOM 721 C CA . ASP A 1 90 ? 4.201 -12.336 -3.153 1.00 91.81 90 ASP A CA 1
ATOM 722 C C . ASP A 1 90 ? 5.070 -13.455 -2.553 1.00 91.81 90 ASP A C 1
ATOM 724 O O . ASP A 1 90 ? 4.727 -14.638 -2.585 1.00 91.81 90 ASP A O 1
ATOM 728 N N . VAL A 1 91 ? 6.229 -13.063 -2.027 1.00 87.56 91 VAL A N 1
ATOM 729 C CA . VAL A 1 91 ? 7.229 -13.957 -1.432 1.00 87.56 91 VAL A CA 1
ATOM 730 C C . VAL A 1 91 ? 7.247 -13.876 0.091 1.00 87.56 91 VAL A C 1
ATOM 732 O O . VAL A 1 91 ? 8.074 -14.543 0.721 1.00 87.56 91 VAL A O 1
ATOM 735 N N . HIS A 1 92 ? 6.375 -13.063 0.698 1.00 80.31 92 HIS A N 1
ATOM 736 C CA . HIS A 1 92 ? 6.290 -13.006 2.150 1.00 80.31 92 HIS A CA 1
ATOM 737 C C . HIS A 1 92 ? 5.853 -14.375 2.694 1.00 80.31 92 HIS A C 1
ATOM 739 O O . HIS A 1 92 ? 4.904 -14.983 2.189 1.00 80.31 92 HIS A O 1
ATOM 745 N N . PRO A 1 93 ? 6.554 -14.902 3.711 1.00 75.62 93 PRO A N 1
ATOM 746 C CA . PRO A 1 93 ? 6.147 -16.148 4.328 1.00 75.62 93 PRO A CA 1
ATOM 747 C C . PRO A 1 93 ? 4.759 -15.974 4.962 1.00 75.62 93 PRO A C 1
ATOM 749 O O . PRO A 1 93 ? 4.470 -14.904 5.506 1.00 75.62 93 PRO A O 1
ATOM 752 N N . PRO A 1 94 ? 3.904 -17.013 4.939 1.00 69.38 94 PRO A N 1
ATOM 753 C CA . PRO A 1 94 ? 2.705 -16.999 5.760 1.00 69.38 94 PRO A CA 1
ATOM 754 C C . PRO A 1 94 ? 3.123 -16.830 7.226 1.00 69.38 94 PRO A C 1
ATOM 756 O O . PRO A 1 94 ? 4.023 -17.531 7.698 1.00 69.38 94 PRO A O 1
ATOM 759 N N . LEU A 1 95 ? 2.499 -15.860 7.899 1.00 55.69 95 LEU A N 1
ATOM 760 C CA . LEU A 1 95 ? 2.685 -15.584 9.325 1.00 55.69 95 LEU A CA 1
ATOM 761 C C . LEU A 1 95 ? 2.237 -16.764 10.197 1.00 55.69 95 LEU A C 1
ATOM 763 O O . LEU A 1 95 ? 1.199 -17.386 9.865 1.00 55.69 95 LEU A O 1
#

Radius of gyration: 20.12 Å; Cα contacts (8 Å, |Δi|>4): 64; chains: 1; bounding box: 54×28×51 Å

Solvent-accessible surface area (backbone atoms only — not comparable to full-atom values): 5645 Å² total; per-residue (Å²): 124,67,78,66,51,53,60,54,51,49,51,50,53,51,50,53,52,50,52,52,52,51,56,51,60,75,64,61,75,85,72,56,70,69,55,51,45,52,30,15,22,64,30,16,81,76,30,45,46,78,77,67,42,88,51,55,93,77,47,89,78,52,75,62,63,55,45,52,33,49,34,68,49,87,92,57,62,88,51,58,66,33,28,53,54,18,54,74,67,60,79,75,73,86,129